Protein AF-L0KCR1-F1 (afdb_monomer_lite)

Sequence (97 aa):
MRINSQLQYNQFKIEQAQNKINKQNQDRLKEVCEDFESIFLGMMFKQMKDAGFKSKLLDTGIKGKIFKDMYYDKLAKEAAQKSNLGIAEAAYRQLNK

Secondary structure (DSSP, 8-state):
-HHHHHHHHHHHHHHHHHHHHHHHHHHHHHHHHHHHHHHHHHHHHHHHHHT----TTT-STHHHHHHHHHHHHHHHHHHHHH---SHHHHHHHHH--

Radius of gyration: 24.94 Å; chains: 1; bounding box: 53×23×76 Å

InterPro domains:
  IPR019301 Flagellar protein FlgJ, N-terminal [PF10135] (46-94)

Foldseek 3Di:
DVVVVVVVVVVVVVVVVVVVVVVVVLVVLLVVLVVVVVVVLVVVLVVCLVVDDPDPVLPPPPVSVVVSVVVSVVVSVVCVVVDPVCRSVVSSVVVVD

Organism: Halobacteroides halobius (strain ATCC 35273 / DSM 5150 / MD-1) (NCBI:txid748449)

pLDDT: mean 80.61, std 11.05, range [56.66, 93.19]

Structure (mmCIF, N/CA/C/O backbone):
data_AF-L0KCR1-F1
#
_entry.id   AF-L0KCR1-F1
#
loop_
_atom_site.group_PDB
_atom_site.id
_atom_site.type_symbol
_atom_site.label_atom_id
_atom_site.label_alt_id
_atom_site.label_comp_id
_atom_site.label_asym_id
_atom_site.label_entity_id
_atom_site.label_seq_id
_atom_site.pdbx_PDB_ins_code
_atom_site.Cartn_x
_atom_site.Cartn_y
_atom_site.Cartn_z
_atom_site.occupancy
_atom_site.B_iso_or_equiv
_atom_site.auth_seq_id
_atom_site.auth_comp_id
_atom_site.auth_asym_id
_atom_site.auth_atom_id
_atom_site.pdbx_PDB_model_num
ATOM 1 N N . MET A 1 1 ? -29.782 -5.364 45.437 1.00 60.62 1 MET A N 1
ATOM 2 C CA . MET A 1 1 ? -29.949 -4.967 44.016 1.00 60.62 1 MET A CA 1
ATOM 3 C C . MET A 1 1 ? -28.804 -4.116 43.439 1.00 60.62 1 MET A C 1
ATOM 5 O O . MET A 1 1 ? -28.510 -4.293 42.269 1.00 60.62 1 MET A O 1
ATOM 9 N N . ARG A 1 2 ? -28.108 -3.254 44.209 1.00 61.03 2 ARG A N 1
ATOM 10 C CA . ARG A 1 2 ? -27.046 -2.341 43.698 1.00 61.03 2 ARG A CA 1
ATOM 11 C C . ARG A 1 2 ? -25.768 -2.998 43.139 1.00 61.03 2 ARG A C 1
ATOM 13 O O . ARG A 1 2 ? -25.073 -2.395 42.335 1.00 61.03 2 ARG A O 1
ATOM 20 N N . ILE A 1 3 ? -25.444 -4.222 43.554 1.00 66.69 3 ILE A N 1
ATOM 21 C CA . ILE A 1 3 ? -24.226 -4.917 43.094 1.00 66.69 3 ILE A CA 1
ATOM 22 C C . ILE A 1 3 ? -24.364 -5.344 41.621 1.00 66.69 3 ILE A C 1
ATOM 24 O O . ILE A 1 3 ? -23.405 -5.262 40.860 1.00 66.69 3 ILE A O 1
ATOM 28 N N . ASN A 1 4 ? -25.575 -5.710 41.187 1.00 74.50 4 ASN A N 1
ATOM 29 C CA . ASN A 1 4 ? -25.827 -6.201 39.830 1.00 74.50 4 ASN A CA 1
ATOM 30 C C . ASN A 1 4 ? -25.718 -5.082 38.772 1.00 74.50 4 ASN A C 1
ATOM 32 O O . ASN A 1 4 ? -25.208 -5.301 37.679 1.00 74.50 4 ASN A O 1
ATOM 36 N N . SER A 1 5 ? -26.093 -3.848 39.129 1.00 80.06 5 SER A N 1
ATOM 3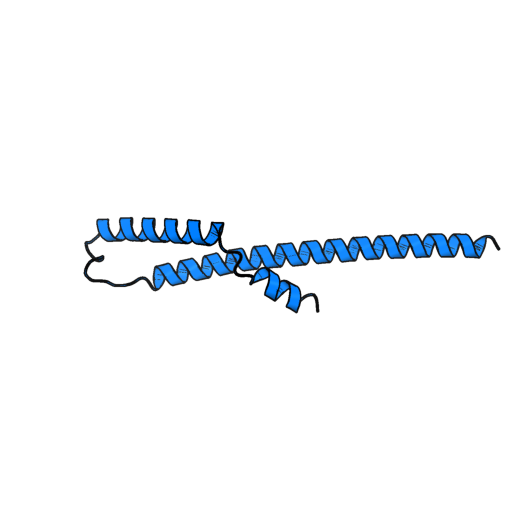7 C CA . SER A 1 5 ? -25.948 -2.677 38.252 1.00 80.06 5 SER A CA 1
ATOM 38 C C . SER A 1 5 ? -24.490 -2.241 38.075 1.00 80.06 5 SER A C 1
ATOM 40 O O . SER A 1 5 ? -24.094 -1.847 36.981 1.00 80.06 5 SER A O 1
ATOM 42 N N . GLN A 1 6 ? -23.668 -2.338 39.127 1.00 84.19 6 GLN A N 1
ATOM 43 C CA . GLN A 1 6 ? -22.235 -2.031 39.035 1.00 84.19 6 GLN A CA 1
ATOM 44 C C . GLN A 1 6 ? -21.496 -3.075 38.183 1.00 84.19 6 GLN A C 1
ATOM 46 O O . GLN A 1 6 ? -20.613 -2.730 37.399 1.00 84.19 6 GLN A O 1
ATOM 51 N N . LEU A 1 7 ? -21.883 -4.350 38.312 1.00 82.88 7 LEU A N 1
ATOM 52 C CA . LEU A 1 7 ? -21.362 -5.441 37.488 1.00 82.88 7 LEU A CA 1
ATOM 53 C C . LEU A 1 7 ? -21.730 -5.255 36.010 1.00 82.88 7 LEU A C 1
ATOM 55 O O . LEU A 1 7 ? -20.839 -5.328 35.167 1.00 82.88 7 LEU A O 1
ATOM 59 N N . GLN A 1 8 ? -22.987 -4.920 35.694 1.00 85.38 8 GLN A N 1
ATOM 60 C CA . GLN A 1 8 ? -23.398 -4.585 34.322 1.00 85.38 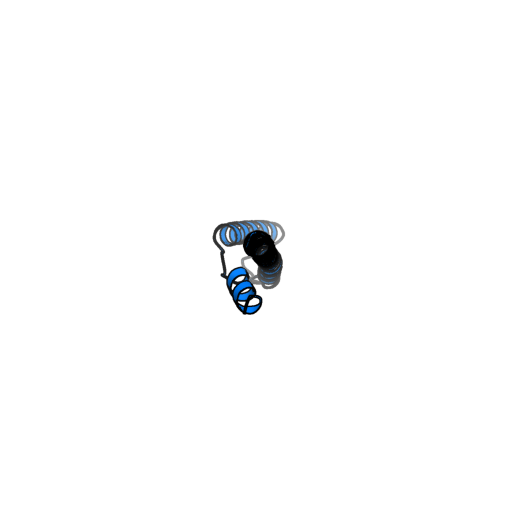8 GLN A CA 1
ATOM 61 C C . GLN A 1 8 ? -22.609 -3.404 33.746 1.00 85.38 8 GLN A C 1
ATOM 63 O O . GLN A 1 8 ? -22.153 -3.459 32.606 1.00 85.38 8 GLN A O 1
ATOM 68 N N . TYR A 1 9 ? -22.399 -2.351 34.536 1.00 89.62 9 TYR A N 1
ATOM 69 C CA . TYR A 1 9 ? -21.631 -1.186 34.103 1.00 89.62 9 TYR A CA 1
ATOM 70 C C . TYR A 1 9 ? -20.171 -1.526 33.774 1.00 89.62 9 TYR A C 1
ATOM 72 O O . TYR A 1 9 ? -19.622 -1.060 32.772 1.00 89.62 9 TYR A O 1
ATOM 80 N N . ASN A 1 10 ? -19.540 -2.360 34.600 1.00 92.56 10 ASN A N 1
ATOM 81 C CA . ASN A 1 10 ? -18.169 -2.793 34.367 1.00 92.56 10 ASN A CA 1
ATOM 82 C C . ASN A 1 10 ? -18.064 -3.713 33.142 1.00 92.56 10 ASN A C 1
ATOM 84 O O . ASN A 1 10 ? -17.128 -3.552 32.363 1.00 92.56 10 ASN A O 1
ATOM 88 N N . GLN A 1 11 ? -19.028 -4.614 32.924 1.00 91.56 11 GLN A N 1
ATOM 89 C CA . GLN A 1 11 ? -19.065 -5.450 31.717 1.00 91.56 11 GLN A CA 1
ATOM 90 C C . GLN A 1 11 ? -19.216 -4.613 30.445 1.00 91.56 11 GLN A C 1
ATOM 92 O O . GLN A 1 11 ? -18.443 -4.795 29.509 1.00 91.56 11 GLN A O 1
ATOM 97 N N . PHE A 1 12 ? -20.110 -3.621 30.453 1.00 91.88 12 PHE A N 1
ATOM 98 C CA . PHE A 1 12 ? -20.264 -2.691 29.334 1.00 91.88 12 PHE A CA 1
ATOM 99 C C . PHE A 1 12 ? -18.962 -1.932 29.031 1.00 91.88 12 PHE A C 1
ATOM 101 O O . PHE A 1 12 ? -18.553 -1.807 27.879 1.00 91.88 12 PHE A O 1
ATOM 108 N N . LYS A 1 13 ? -18.249 -1.453 30.059 1.00 93.19 13 LYS A N 1
ATOM 109 C CA . LYS A 1 13 ? -16.946 -0.795 29.867 1.00 93.19 13 LYS A CA 1
ATOM 110 C C . LYS A 1 13 ? -15.881 -1.726 29.284 1.00 93.19 13 LYS A C 1
ATOM 112 O O . LYS A 1 13 ? -15.086 -1.274 28.461 1.00 93.19 13 LYS A O 1
ATOM 117 N N . ILE A 1 14 ? -15.854 -2.990 29.707 1.00 91.31 14 ILE A N 1
ATOM 118 C CA . ILE A 1 14 ? -14.921 -3.999 29.187 1.00 91.31 14 ILE A CA 1
ATOM 119 C C . ILE A 1 14 ? -15.217 -4.288 27.712 1.00 91.31 14 ILE A C 1
ATOM 121 O O . ILE A 1 14 ? -14.291 -4.292 26.907 1.00 91.31 14 ILE A O 1
ATOM 125 N N . GLU A 1 15 ? -16.487 -4.441 27.340 1.00 92.81 15 GLU A N 1
ATOM 126 C CA . GLU A 1 15 ? -16.906 -4.672 25.953 1.00 92.81 15 GLU A CA 1
ATOM 127 C C . GLU A 1 15 ? -16.527 -3.495 25.041 1.00 92.81 15 GLU A C 1
ATOM 129 O O . GLU A 1 15 ? -15.943 -3.681 23.975 1.00 92.81 15 GLU A O 1
ATOM 134 N N . GLN A 1 16 ? -16.736 -2.258 25.500 1.00 92.50 16 GLN A N 1
ATOM 135 C CA . GLN A 1 16 ? -16.326 -1.063 24.756 1.00 92.50 16 GLN A CA 1
ATOM 136 C C . GLN A 1 16 ? -14.802 -0.964 24.598 1.00 92.50 16 GLN A C 1
ATOM 138 O O . GLN A 1 16 ? -14.310 -0.562 23.540 1.00 92.50 16 GLN A O 1
ATOM 143 N N . ALA A 1 17 ? -14.041 -1.347 25.628 1.00 89.94 17 ALA A N 1
ATOM 144 C CA . ALA A 1 17 ? -12.586 -1.403 25.550 1.00 89.94 17 ALA A CA 1
ATOM 145 C C . ALA A 1 17 ? -12.116 -2.476 24.552 1.00 89.94 17 ALA A C 1
ATOM 147 O O . ALA A 1 17 ? -11.254 -2.191 23.722 1.00 89.94 17 ALA A O 1
ATOM 148 N N . GLN A 1 18 ? -12.719 -3.669 24.574 1.00 91.50 18 GLN A N 1
ATOM 149 C CA . GLN A 1 18 ? -12.433 -4.749 23.626 1.00 91.50 18 GLN A CA 1
ATOM 150 C C . GLN A 1 18 ? -12.7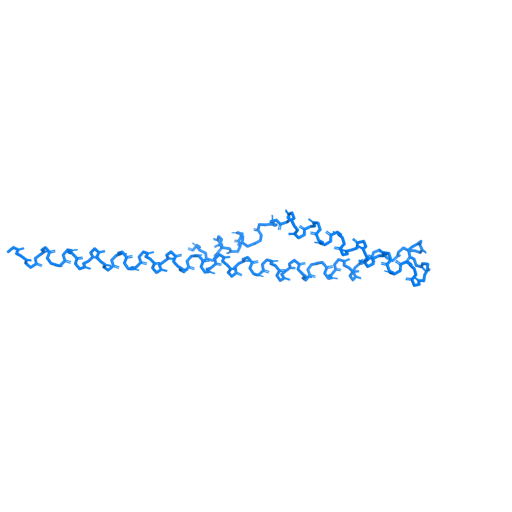72 -4.353 22.185 1.00 91.50 18 GLN A C 1
ATOM 152 O O . GLN A 1 18 ? -11.940 -4.522 21.297 1.00 91.50 18 GLN A O 1
ATOM 157 N N . ASN A 1 19 ? -13.933 -3.738 21.950 1.00 91.56 19 ASN A N 1
ATOM 158 C CA . ASN A 1 19 ? -14.332 -3.253 20.626 1.00 91.56 19 ASN A CA 1
ATOM 159 C C . ASN A 1 19 ? -13.359 -2.204 20.078 1.00 91.56 19 ASN A C 1
ATOM 161 O O . ASN A 1 19 ? -12.994 -2.241 18.902 1.00 91.56 19 ASN A O 1
ATOM 165 N N . LYS A 1 20 ? -12.884 -1.290 20.933 1.00 90.69 20 LYS A N 1
ATOM 166 C CA . LYS A 1 20 ? -11.878 -0.295 20.545 1.00 90.69 20 LYS A CA 1
ATOM 167 C C . LYS A 1 20 ? -10.547 -0.946 20.162 1.00 90.69 20 LYS A C 1
ATOM 169 O O . LYS A 1 20 ? -9.952 -0.546 19.165 1.00 90.69 20 LYS A O 1
ATOM 174 N N . ILE A 1 21 ? -10.100 -1.942 20.929 1.00 90.25 21 ILE A N 1
ATOM 175 C CA . ILE A 1 21 ? -8.871 -2.699 20.643 1.00 90.25 21 ILE A CA 1
ATOM 176 C C . ILE A 1 21 ? -9.010 -3.466 19.323 1.00 90.25 21 ILE A C 1
ATOM 178 O O . ILE A 1 21 ? -8.126 -3.386 18.476 1.00 90.25 21 ILE A O 1
ATOM 182 N N . ASN A 1 22 ? -10.138 -4.146 19.110 1.00 90.56 22 ASN A N 1
ATOM 183 C CA . ASN A 1 22 ? -10.402 -4.888 17.877 1.00 90.56 22 ASN A CA 1
ATOM 184 C C . ASN A 1 22 ? -10.396 -3.971 16.655 1.00 90.56 22 ASN A C 1
ATOM 186 O O . ASN A 1 22 ? -9.733 -4.276 15.666 1.00 90.56 22 ASN A O 1
ATOM 190 N N . LYS A 1 23 ? -11.052 -2.809 16.746 1.00 91.12 23 LYS A N 1
ATOM 191 C CA . LYS A 1 23 ? -11.034 -1.814 15.672 1.00 91.12 23 LYS A CA 1
ATOM 192 C C . LYS A 1 23 ? -9.617 -1.312 15.384 1.00 91.12 23 LYS A C 1
ATOM 194 O O . LYS A 1 23 ? -9.201 -1.293 14.234 1.00 91.12 23 LYS A O 1
ATOM 199 N N . GLN A 1 24 ? -8.852 -0.975 16.422 1.00 91.69 24 GLN A N 1
ATOM 200 C CA . GLN A 1 24 ? -7.466 -0.533 16.262 1.00 91.69 24 GLN A CA 1
ATOM 201 C C . GLN A 1 24 ? -6.587 -1.605 15.598 1.00 91.69 24 GLN A C 1
ATOM 203 O O . GLN A 1 24 ? -5.727 -1.279 14.783 1.00 91.69 24 GLN A O 1
ATOM 208 N N . ASN A 1 25 ? -6.799 -2.879 15.928 1.00 91.81 25 ASN A N 1
ATOM 209 C CA . ASN A 1 25 ? -6.085 -3.987 15.300 1.00 91.81 25 ASN A CA 1
ATOM 210 C C . ASN A 1 25 ? -6.474 -4.153 13.827 1.00 91.81 25 ASN A C 1
ATOM 212 O O . ASN A 1 25 ? -5.600 -4.394 13.000 1.00 91.81 25 ASN A O 1
ATOM 216 N N . GLN A 1 26 ? -7.755 -3.985 13.487 1.00 92.50 26 GLN A N 1
ATOM 217 C CA . GLN A 1 26 ? -8.222 -4.015 12.100 1.00 92.50 26 GLN A CA 1
A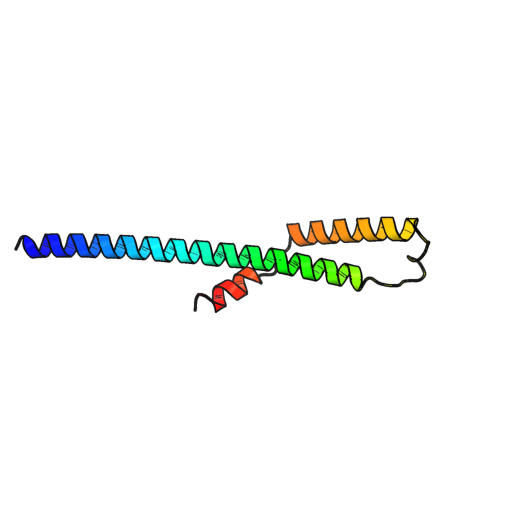TOM 218 C C . GLN A 1 26 ? -7.647 -2.864 11.271 1.00 92.50 26 GLN A C 1
ATOM 220 O O . GLN A 1 26 ? -7.192 -3.101 10.154 1.00 92.50 26 GLN A O 1
ATOM 225 N N . ASP A 1 27 ? -7.615 -1.650 11.823 1.00 92.31 27 ASP A N 1
ATOM 226 C CA . ASP A 1 27 ? -7.030 -0.482 11.156 1.00 92.31 27 ASP A CA 1
ATOM 227 C C . ASP A 1 27 ? -5.526 -0.699 10.900 1.00 92.31 27 ASP A C 1
ATOM 229 O O . ASP A 1 27 ? -5.046 -0.489 9.789 1.00 92.31 27 ASP A O 1
ATOM 233 N N . ARG A 1 28 ? -4.797 -1.229 11.893 1.00 93.06 28 ARG A N 1
ATOM 234 C CA . ARG A 1 28 ? -3.374 -1.590 11.749 1.00 93.06 28 ARG A CA 1
ATOM 235 C C . ARG A 1 28 ? -3.135 -2.700 10.733 1.00 93.06 28 ARG A C 1
ATOM 237 O O . ARG A 1 28 ? -2.178 -2.634 9.972 1.00 93.06 28 ARG A O 1
ATOM 244 N N . LEU A 1 29 ? -3.979 -3.732 10.718 1.00 92.19 29 LEU A N 1
ATOM 245 C CA . LEU A 1 29 ? -3.869 -4.818 9.743 1.00 92.19 29 LEU A CA 1
ATOM 246 C C . LEU A 1 29 ? -4.047 -4.285 8.318 1.00 92.19 29 LEU A C 1
ATOM 248 O O . LEU A 1 29 ? -3.326 -4.703 7.415 1.00 92.19 29 LEU A O 1
ATOM 252 N N . LYS A 1 30 ? -4.983 -3.350 8.127 1.00 91.38 30 LYS A N 1
ATOM 253 C CA . LYS A 1 30 ? -5.201 -2.693 6.841 1.00 91.38 30 LYS A CA 1
ATOM 254 C C . LYS A 1 30 ? -3.978 -1.881 6.407 1.00 91.38 30 LYS A C 1
ATOM 256 O O . LYS A 1 30 ? -3.517 -2.076 5.289 1.00 91.38 30 LYS A O 1
ATOM 261 N N . GLU A 1 31 ? -3.426 -1.058 7.295 1.00 91.06 31 GLU A N 1
ATOM 262 C CA . GLU A 1 31 ? -2.213 -0.264 7.034 1.00 91.06 31 GLU A CA 1
ATOM 263 C C . GLU A 1 31 ? -1.030 -1.157 6.617 1.00 91.06 31 GLU A C 1
ATOM 265 O O . GLU A 1 31 ? -0.412 -0.937 5.580 1.00 91.06 31 GLU A O 1
ATOM 270 N N . VAL A 1 32 ? -0.794 -2.257 7.340 1.00 92.94 32 VAL A N 1
ATOM 271 C CA . VAL A 1 32 ? 0.259 -3.230 6.996 1.00 92.94 32 VAL A CA 1
ATOM 272 C C . VAL A 1 32 ? 0.033 -3.867 5.618 1.00 92.94 32 VAL A C 1
ATOM 274 O O . VAL A 1 32 ? 0.991 -4.125 4.887 1.00 92.94 32 VAL A O 1
ATOM 277 N N . CYS A 1 33 ? -1.219 -4.136 5.241 1.00 91.88 33 CYS A N 1
ATOM 278 C CA . CYS A 1 33 ? -1.537 -4.675 3.919 1.00 91.88 33 CYS A CA 1
ATOM 279 C C . CYS A 1 33 ? -1.279 -3.647 2.802 1.00 91.88 33 CYS A C 1
ATOM 281 O O . CYS A 1 33 ? -0.788 -4.025 1.737 1.00 91.88 33 CYS A O 1
ATOM 283 N N . GLU A 1 34 ? -1.580 -2.367 3.036 1.00 88.00 34 GLU A N 1
ATOM 284 C CA . GLU A 1 34 ? -1.308 -1.264 2.099 1.00 88.00 34 GLU A CA 1
ATOM 285 C C . GLU A 1 34 ? 0.205 -1.035 1.916 1.00 88.00 34 GLU A C 1
ATOM 287 O O . GLU A 1 34 ? 0.691 -0.889 0.787 1.00 88.00 34 GLU A O 1
ATOM 292 N N . ASP A 1 35 ? 0.975 -1.106 3.004 1.00 87.44 35 ASP A N 1
ATOM 293 C CA . ASP A 1 35 ? 2.440 -1.059 2.968 1.00 87.44 35 ASP A CA 1
ATOM 294 C C . ASP A 1 35 ? 3.024 -2.234 2.172 1.00 87.44 35 ASP A C 1
ATOM 296 O O . ASP A 1 35 ? 3.924 -2.064 1.341 1.00 87.44 35 ASP A O 1
ATOM 300 N N . PHE A 1 36 ? 2.484 -3.438 2.378 1.00 89.81 36 PHE A N 1
ATOM 301 C CA . PHE A 1 36 ? 2.880 -4.620 1.621 1.00 89.81 36 PHE A CA 1
ATOM 302 C C . PHE A 1 36 ? 2.612 -4.459 0.119 1.00 89.81 36 PHE A C 1
ATOM 304 O O . PHE A 1 36 ? 3.502 -4.740 -0.689 1.00 89.81 36 PHE A O 1
ATOM 311 N N . GLU A 1 37 ? 1.422 -3.987 -0.268 1.00 86.44 37 GLU A N 1
ATOM 312 C CA . GLU A 1 37 ? 1.093 -3.731 -1.676 1.00 86.44 37 GLU A CA 1
ATOM 313 C C . GLU A 1 37 ? 2.067 -2.720 -2.292 1.00 86.44 37 GLU A C 1
ATOM 315 O O . GLU A 1 37 ? 2.550 -2.935 -3.404 1.00 86.44 37 GLU A O 1
ATOM 320 N N . SER A 1 38 ? 2.442 -1.678 -1.549 1.00 84.56 38 SER A N 1
ATOM 321 C CA . SER A 1 38 ? 3.412 -0.673 -1.998 1.00 84.56 38 SER A CA 1
ATOM 322 C C . SER A 1 38 ? 4.799 -1.273 -2.268 1.00 84.56 38 SER A C 1
ATOM 324 O O . SER A 1 38 ? 5.404 -1.012 -3.314 1.00 84.56 38 SER A O 1
ATOM 326 N N . ILE A 1 39 ? 5.301 -2.123 -1.364 1.00 86.06 39 ILE A N 1
ATOM 327 C CA . ILE A 1 39 ? 6.577 -2.834 -1.550 1.00 86.06 39 ILE A CA 1
ATOM 328 C C . ILE A 1 39 ? 6.492 -3.773 -2.758 1.00 86.06 39 ILE A C 1
ATOM 330 O O . ILE A 1 39 ? 7.393 -3.788 -3.603 1.00 86.06 39 ILE A O 1
ATOM 334 N N . PHE A 1 40 ? 5.407 -4.542 -2.861 1.00 88.44 40 PHE A N 1
ATOM 335 C CA . PHE A 1 40 ? 5.198 -5.500 -3.940 1.00 88.44 40 PHE A CA 1
ATOM 336 C C . PHE A 1 40 ? 5.114 -4.817 -5.311 1.00 88.44 40 PHE A C 1
ATOM 338 O O . PHE A 1 40 ? 5.753 -5.263 -6.265 1.00 88.44 40 PHE A O 1
ATOM 345 N N . LEU A 1 41 ? 4.403 -3.692 -5.407 1.00 84.69 41 LEU A N 1
ATOM 346 C CA . LEU A 1 41 ? 4.367 -2.848 -6.600 1.00 84.69 41 LEU A CA 1
ATOM 347 C C . LEU A 1 41 ? 5.766 -2.370 -6.990 1.00 84.69 41 LEU A C 1
ATOM 349 O O . LEU A 1 41 ? 6.153 -2.478 -8.154 1.00 84.69 41 LEU A O 1
ATOM 353 N N . GLY A 1 42 ? 6.560 -1.906 -6.021 1.00 82.00 42 GLY A N 1
ATOM 354 C CA . GLY A 1 42 ? 7.955 -1.527 -6.250 1.00 82.00 42 GLY A CA 1
ATOM 355 C C . GLY A 1 42 ? 8.789 -2.676 -6.827 1.00 82.00 42 GLY A C 1
ATOM 356 O O . GLY A 1 42 ? 9.554 -2.480 -7.776 1.00 82.00 42 GLY A O 1
ATOM 357 N N . MET A 1 43 ? 8.600 -3.895 -6.311 1.00 85.56 43 MET A N 1
ATOM 358 C CA . MET A 1 43 ? 9.236 -5.097 -6.854 1.00 85.56 43 MET A CA 1
ATOM 359 C C . MET A 1 43 ? 8.764 -5.399 -8.280 1.00 85.56 43 MET A C 1
ATOM 361 O O . MET A 1 43 ? 9.602 -5.648 -9.147 1.00 85.56 43 MET A O 1
ATOM 365 N N . MET A 1 44 ? 7.459 -5.324 -8.558 1.00 85.31 44 MET A N 1
ATOM 366 C CA . MET A 1 44 ? 6.916 -5.532 -9.904 1.00 85.31 44 MET A CA 1
ATOM 367 C C . MET A 1 44 ? 7.468 -4.526 -10.914 1.00 85.31 44 MET A C 1
ATOM 369 O O . MET A 1 44 ? 7.940 -4.941 -11.971 1.00 85.31 44 MET A O 1
ATOM 373 N N . PHE A 1 45 ? 7.477 -3.225 -10.603 1.00 80.31 45 PHE A N 1
ATOM 374 C CA . PHE A 1 45 ? 8.022 -2.212 -11.513 1.00 80.31 45 PHE A CA 1
ATOM 375 C C . PHE A 1 45 ? 9.505 -2.430 -11.793 1.00 80.31 45 PHE A C 1
ATOM 377 O O . PHE A 1 45 ? 9.940 -2.289 -12.938 1.00 80.31 45 PHE A O 1
ATOM 384 N N . LYS A 1 46 ? 10.279 -2.826 -10.776 1.00 81.19 46 LYS A N 1
ATOM 385 C CA . LYS A 1 46 ? 11.690 -3.174 -10.952 1.00 81.19 46 LYS A CA 1
ATOM 386 C C . LYS A 1 46 ? 11.855 -4.350 -11.917 1.00 81.19 46 LYS A C 1
ATOM 388 O O . LYS A 1 46 ? 12.634 -4.249 -12.858 1.00 81.19 46 LYS A O 1
ATOM 393 N N . GLN A 1 47 ? 11.062 -5.408 -11.753 1.00 83.25 47 GLN A N 1
ATOM 394 C CA . GLN A 1 47 ? 11.084 -6.553 -12.667 1.00 83.25 47 GLN A CA 1
ATOM 395 C C . GLN A 1 47 ? 10.614 -6.184 -14.081 1.00 83.25 47 GLN A C 1
ATOM 397 O O . GLN A 1 47 ? 11.211 -6.633 -15.050 1.00 83.25 47 GLN A O 1
ATOM 402 N N . MET A 1 48 ? 9.598 -5.329 -14.236 1.00 77.88 48 MET A N 1
ATOM 403 C CA . MET A 1 48 ? 9.149 -4.846 -15.551 1.00 77.88 48 MET A CA 1
ATOM 404 C C . MET A 1 48 ? 10.220 -4.014 -16.266 1.00 77.88 48 MET A C 1
ATOM 406 O O . MET A 1 48 ? 10.366 -4.115 -17.486 1.00 77.88 48 MET A O 1
ATOM 410 N N . LYS A 1 49 ? 10.971 -3.204 -15.513 1.00 73.75 49 LYS A N 1
ATOM 411 C CA . LYS A 1 49 ? 12.124 -2.456 -16.019 1.00 73.75 49 LYS A CA 1
ATOM 412 C C . LYS A 1 49 ? 13.240 -3.403 -16.464 1.00 73.75 49 LYS A C 1
ATOM 414 O O . LYS A 1 49 ? 13.754 -3.253 -17.573 1.00 73.75 49 LYS A O 1
ATOM 419 N N . ASP A 1 50 ? 13.578 -4.387 -15.634 1.00 75.06 50 ASP A N 1
ATOM 420 C CA . ASP A 1 50 ? 14.638 -5.364 -15.910 1.00 75.06 50 ASP A CA 1
ATOM 421 C C . ASP A 1 50 ? 14.271 -6.301 -17.079 1.00 75.06 50 ASP A C 1
ATOM 423 O O . ASP A 1 50 ? 15.121 -6.625 -17.911 1.00 75.06 50 ASP A O 1
ATOM 427 N N . ALA A 1 51 ? 12.992 -6.668 -17.203 1.00 73.94 51 ALA A N 1
ATOM 428 C CA . ALA A 1 51 ? 12.433 -7.458 -18.303 1.00 73.94 51 ALA A CA 1
ATOM 429 C C . ALA A 1 51 ? 12.216 -6.651 -19.598 1.00 73.94 51 ALA A C 1
ATOM 431 O O . ALA A 1 51 ? 11.724 -7.196 -20.589 1.00 73.94 51 ALA A O 1
ATOM 432 N N . GLY A 1 52 ? 12.549 -5.355 -19.601 1.00 66.38 52 GLY A N 1
ATOM 433 C CA . GLY A 1 52 ? 12.248 -4.436 -20.688 1.00 66.38 52 GLY A CA 1
ATOM 434 C C . GLY A 1 52 ? 12.671 -4.938 -22.072 1.00 66.38 52 GLY A C 1
ATOM 435 O O . GLY A 1 52 ? 13.713 -5.571 -22.251 1.00 66.38 52 GLY A O 1
ATOM 436 N N . PHE A 1 53 ? 11.858 -4.605 -23.080 1.00 56.66 53 PHE A N 1
ATOM 437 C CA . PHE A 1 53 ? 12.063 -4.996 -24.476 1.00 56.66 53 PHE A CA 1
ATOM 438 C C . PHE A 1 53 ? 13.483 -4.617 -24.944 1.00 56.66 53 PHE A C 1
ATOM 440 O O . PHE A 1 53 ? 13.820 -3.433 -25.106 1.00 56.66 53 PHE A O 1
ATOM 447 N N . LYS A 1 54 ? 14.331 -5.624 -25.195 1.00 56.88 54 LYS A N 1
ATOM 448 C CA . LYS A 1 54 ? 15.604 -5.467 -25.916 1.00 56.88 54 LYS A CA 1
ATOM 449 C C . LYS A 1 54 ? 15.308 -5.319 -27.409 1.00 56.88 54 LYS A C 1
ATOM 451 O O . LYS A 1 54 ? 15.514 -6.225 -28.206 1.00 56.88 54 LYS A O 1
ATOM 456 N N . SER A 1 55 ? 14.739 -4.178 -27.776 1.00 56.69 55 SER A N 1
ATOM 457 C CA . SER A 1 55 ? 14.519 -3.797 -29.169 1.00 56.69 55 SER A CA 1
ATOM 458 C C . SER A 1 55 ? 15.776 -3.107 -29.704 1.00 56.69 55 SER A C 1
ATOM 460 O O . SER A 1 55 ? 16.228 -2.125 -29.116 1.00 56.69 55 SER A O 1
ATOM 462 N N . LYS A 1 56 ? 16.298 -3.579 -30.847 1.00 57.81 56 LYS A N 1
ATOM 463 C CA . LYS A 1 56 ? 17.414 -2.955 -31.593 1.00 57.81 56 LYS A CA 1
ATOM 464 C C . LYS A 1 56 ? 17.187 -1.461 -31.880 1.00 57.81 56 LYS A C 1
ATOM 466 O O . LYS A 1 56 ? 18.148 -0.721 -32.037 1.00 57.81 56 LYS A O 1
ATOM 471 N N . LEU A 1 57 ? 15.926 -1.016 -31.932 1.00 59.53 57 LEU A N 1
ATOM 472 C CA . LEU A 1 57 ? 15.538 0.378 -32.177 1.00 59.53 57 LEU A CA 1
ATOM 473 C C . LEU A 1 57 ? 15.702 1.271 -30.932 1.00 59.53 57 LEU A C 1
ATOM 475 O O . LEU A 1 57 ? 15.949 2.466 -31.059 1.00 59.53 57 LEU A O 1
ATOM 479 N N . LEU A 1 58 ? 15.587 0.697 -29.729 1.00 59.56 58 LEU A N 1
ATOM 480 C CA . LEU A 1 58 ? 15.812 1.389 -28.451 1.00 59.56 58 LEU A CA 1
ATOM 481 C C . LEU A 1 58 ? 17.251 1.229 -27.936 1.00 59.56 58 LEU A C 1
ATOM 483 O O . LEU A 1 58 ? 17.594 1.779 -26.891 1.00 59.56 58 LEU A O 1
ATOM 487 N N . ASP A 1 59 ? 18.080 0.483 -28.664 1.00 59.28 59 ASP A N 1
ATOM 488 C CA . ASP A 1 59 ? 19.483 0.198 -28.353 1.00 59.28 59 ASP A CA 1
ATOM 489 C C . ASP A 1 59 ? 20.438 1.253 -28.952 1.00 59.28 59 ASP A C 1
ATOM 491 O O . ASP A 1 59 ? 21.598 0.988 -29.252 1.00 59.28 59 ASP A O 1
ATOM 495 N N . THR A 1 60 ? 19.956 2.487 -29.143 1.00 61.69 60 THR A N 1
ATOM 496 C CA . THR A 1 60 ? 20.690 3.610 -29.762 1.00 61.69 60 THR A CA 1
ATOM 497 C C . THR A 1 60 ? 21.749 4.242 -28.840 1.00 61.69 60 THR A C 1
ATOM 499 O O . THR A 1 60 ? 22.064 5.429 -28.940 1.00 61.69 60 THR A O 1
ATOM 502 N N . GLY A 1 61 ? 22.323 3.460 -27.922 1.00 68.19 61 GLY A N 1
ATOM 503 C CA . GLY A 1 61 ? 23.310 3.912 -26.942 1.00 68.19 61 GLY A CA 1
ATOM 504 C C . GLY A 1 61 ? 22.707 4.706 -25.774 1.00 68.19 61 GLY A C 1
ATOM 505 O O . GLY A 1 61 ? 21.555 4.514 -25.383 1.00 68.19 61 GLY A O 1
ATOM 506 N N . ILE A 1 62 ? 23.499 5.615 -25.189 1.00 69.62 62 ILE A N 1
ATOM 507 C CA . ILE A 1 62 ? 23.179 6.340 -23.938 1.00 69.62 62 ILE A CA 1
ATOM 508 C C . ILE A 1 62 ? 21.829 7.080 -24.013 1.00 69.62 62 ILE A C 1
ATOM 510 O O . ILE A 1 62 ? 21.079 7.097 -23.038 1.00 69.62 62 ILE A O 1
ATOM 514 N N . LYS A 1 63 ? 21.478 7.638 -25.180 1.00 69.69 63 LYS A N 1
ATOM 515 C CA . LYS A 1 63 ? 20.224 8.386 -25.385 1.00 69.69 63 LYS A CA 1
ATOM 516 C C . LYS A 1 63 ? 18.981 7.495 -25.272 1.00 69.69 63 LYS A C 1
ATOM 518 O O . LYS A 1 63 ? 18.014 7.886 -24.623 1.00 69.69 63 LYS A O 1
ATOM 523 N N . GLY A 1 64 ? 19.025 6.290 -25.846 1.00 72.62 64 GLY A N 1
ATOM 524 C CA . GLY A 1 64 ? 17.939 5.310 -25.745 1.00 72.62 64 GLY A CA 1
ATOM 525 C C . GLY A 1 64 ? 17.738 4.817 -24.311 1.00 72.62 64 GLY A C 1
ATOM 526 O O . GLY A 1 64 ? 16.602 4.654 -23.867 1.00 72.62 64 GLY A O 1
ATOM 527 N N . LYS A 1 65 ? 18.833 4.667 -23.553 1.00 73.75 65 LYS A N 1
ATOM 528 C CA . LYS A 1 65 ? 18.786 4.279 -22.137 1.00 73.75 65 LYS A CA 1
ATOM 529 C C . LYS A 1 65 ? 18.098 5.341 -21.271 1.00 73.75 65 LYS A C 1
ATOM 531 O O . LYS A 1 65 ? 17.173 5.007 -20.542 1.00 73.75 65 LYS A O 1
ATOM 536 N N . ILE A 1 66 ? 18.478 6.612 -21.429 1.00 78.62 66 ILE A N 1
ATOM 537 C CA . ILE A 1 66 ? 17.882 7.735 -20.681 1.00 78.62 66 ILE A CA 1
ATOM 538 C C . ILE A 1 66 ? 16.385 7.877 -20.991 1.00 78.62 66 ILE A C 1
ATOM 540 O O . ILE A 1 66 ? 15.581 8.037 -20.076 1.00 78.62 66 ILE A O 1
ATOM 544 N N . PHE A 1 67 ? 15.988 7.789 -22.266 1.00 79.12 67 PHE A N 1
ATOM 545 C CA . PHE A 1 67 ? 14.573 7.859 -22.644 1.00 79.12 67 PHE A CA 1
ATOM 546 C C . PHE A 1 67 ? 13.764 6.696 -22.056 1.00 79.12 67 PHE A C 1
ATOM 548 O O . PHE A 1 67 ? 12.658 6.897 -21.561 1.00 79.12 67 PHE A O 1
ATOM 555 N N . LYS A 1 68 ? 14.331 5.485 -22.070 1.00 74.88 68 LYS A N 1
ATOM 556 C CA . LYS A 1 68 ? 13.705 4.283 -21.513 1.00 74.88 68 LYS A CA 1
ATOM 557 C C . LYS A 1 68 ? 13.518 4.395 -20.000 1.00 74.88 68 LYS A C 1
ATOM 559 O O . LYS A 1 68 ? 12.429 4.109 -19.516 1.00 74.88 68 LYS A O 1
ATOM 564 N N . ASP A 1 69 ? 14.538 4.857 -19.280 1.00 78.06 69 ASP A N 1
ATOM 565 C CA . ASP A 1 69 ? 14.443 5.112 -17.840 1.00 78.06 69 ASP A CA 1
ATOM 566 C C . ASP A 1 69 ? 13.334 6.135 -17.539 1.00 78.06 69 ASP A C 1
ATOM 568 O O . ASP A 1 69 ? 12.447 5.856 -16.740 1.00 78.06 69 ASP A O 1
ATOM 572 N N . MET A 1 70 ? 13.292 7.254 -18.272 1.00 83.81 70 MET A N 1
ATOM 573 C CA . MET A 1 70 ? 12.258 8.283 -18.099 1.00 83.81 70 MET A CA 1
ATOM 574 C C . MET A 1 70 ? 10.842 7.777 -18.425 1.00 83.81 70 MET A C 1
ATOM 576 O O . MET A 1 70 ? 9.877 8.151 -17.757 1.00 83.81 70 MET A O 1
ATOM 580 N N . TYR A 1 71 ? 10.704 6.924 -19.445 1.00 82.06 71 TYR A N 1
ATOM 581 C CA . TYR A 1 71 ? 9.437 6.295 -19.816 1.00 82.06 71 TYR A CA 1
ATOM 582 C C . TYR A 1 71 ? 8.943 5.338 -18.728 1.00 82.06 71 TYR A C 1
ATOM 584 O O . TYR A 1 71 ? 7.789 5.437 -18.311 1.00 82.06 71 TYR A O 1
ATOM 592 N N . TYR A 1 72 ? 9.812 4.453 -18.230 1.00 76.88 72 TYR A N 1
ATOM 593 C CA . TYR A 1 72 ? 9.458 3.543 -17.142 1.00 76.88 72 TYR A CA 1
ATOM 594 C C . TYR A 1 72 ? 9.149 4.293 -15.848 1.00 76.88 72 TYR A C 1
ATOM 596 O O . TYR A 1 72 ? 8.192 3.929 -15.174 1.00 76.88 72 TYR A O 1
ATOM 604 N N . ASP A 1 73 ? 9.871 5.371 -15.537 1.00 79.12 73 ASP A N 1
ATOM 605 C CA . ASP A 1 73 ? 9.585 6.206 -14.367 1.00 79.12 73 ASP A CA 1
ATOM 606 C C . ASP A 1 73 ? 8.205 6.872 -14.473 1.00 79.12 73 ASP A C 1
ATOM 608 O O . ASP A 1 73 ? 7.455 6.925 -13.496 1.00 79.12 73 ASP A O 1
ATOM 612 N N . LYS A 1 74 ? 7.828 7.356 -15.664 1.00 80.75 74 LYS A N 1
ATOM 613 C CA . LYS A 1 74 ? 6.494 7.925 -15.906 1.00 80.75 74 LYS A CA 1
ATOM 614 C C . LYS A 1 74 ? 5.399 6.873 -15.818 1.00 80.75 74 LYS A C 1
ATOM 616 O O . LYS A 1 74 ? 4.410 7.108 -15.129 1.00 80.75 74 LYS A O 1
A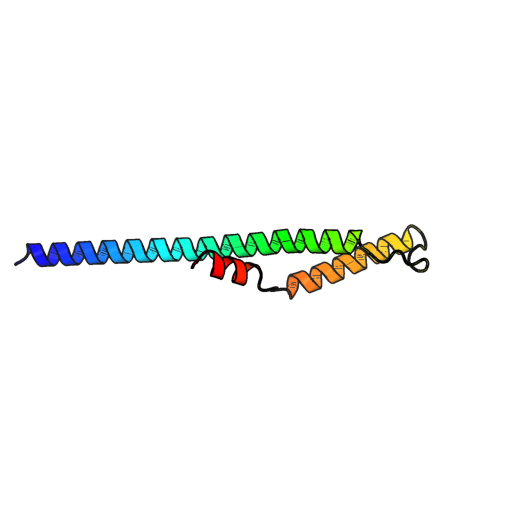TOM 621 N N . LEU A 1 75 ? 5.598 5.720 -16.452 1.00 78.38 75 LEU A N 1
ATOM 622 C CA . LEU A 1 75 ? 4.653 4.609 -16.412 1.00 78.38 75 LEU A CA 1
ATOM 623 C C . LEU A 1 75 ? 4.456 4.096 -14.980 1.00 78.38 75 LEU A C 1
ATOM 625 O O . LEU A 1 75 ? 3.323 3.913 -14.550 1.00 78.38 75 LEU A O 1
ATOM 629 N N . ALA A 1 76 ? 5.546 3.921 -14.228 1.00 73.31 76 ALA A N 1
ATOM 630 C CA . ALA A 1 76 ? 5.508 3.499 -12.833 1.00 73.31 76 ALA A CA 1
ATOM 631 C C . ALA A 1 76 ? 4.800 4.530 -11.952 1.00 73.31 76 ALA A C 1
ATOM 633 O O . ALA A 1 76 ? 3.990 4.159 -11.109 1.00 73.31 76 ALA A O 1
ATOM 634 N N . LYS A 1 77 ? 5.043 5.828 -12.174 1.00 73.50 77 LYS A N 1
ATOM 635 C CA . LYS A 1 77 ? 4.375 6.903 -11.432 1.00 73.50 77 LYS A CA 1
ATOM 636 C C . LYS A 1 77 ? 2.878 6.979 -11.733 1.00 73.50 77 LYS A C 1
ATOM 638 O O . LYS A 1 77 ? 2.090 7.125 -10.804 1.00 73.50 77 LYS A O 1
ATOM 643 N N . GLU A 1 78 ? 2.476 6.870 -12.999 1.00 76.06 78 GLU A N 1
ATOM 644 C CA . GLU A 1 78 ? 1.058 6.851 -13.383 1.00 76.06 78 GLU A CA 1
ATOM 645 C C . GLU A 1 78 ? 0.341 5.608 -12.867 1.00 76.06 78 GLU A C 1
ATOM 647 O O . GLU A 1 78 ? -0.788 5.704 -12.384 1.00 76.06 78 GLU A O 1
ATOM 652 N N . ALA A 1 79 ? 1.001 4.453 -12.946 1.00 70.94 79 ALA A N 1
ATOM 653 C CA . ALA A 1 79 ? 0.471 3.214 -12.422 1.00 70.94 79 ALA A CA 1
ATOM 654 C C . ALA A 1 79 ? 0.348 3.298 -10.897 1.00 70.94 79 ALA A C 1
ATOM 656 O O . ALA A 1 79 ? -0.759 3.144 -10.419 1.00 70.94 79 ALA A O 1
ATOM 657 N N . ALA A 1 80 ? 1.383 3.690 -10.148 1.00 67.06 80 ALA A N 1
ATOM 658 C CA . ALA A 1 80 ? 1.313 3.846 -8.689 1.00 67.06 80 ALA A CA 1
ATOM 659 C C . ALA A 1 80 ? 0.242 4.852 -8.220 1.00 67.06 80 ALA A C 1
ATOM 661 O O . ALA A 1 80 ? -0.384 4.648 -7.187 1.00 67.06 80 ALA A O 1
ATOM 662 N N . GLN A 1 81 ? -0.004 5.931 -8.975 1.00 66.38 81 GLN A N 1
ATOM 663 C CA . GLN A 1 81 ? -1.055 6.905 -8.649 1.00 66.38 81 GLN A CA 1
ATOM 664 C C . GLN A 1 81 ? -2.477 6.387 -8.898 1.00 66.38 81 GLN A C 1
ATOM 666 O O . GLN A 1 81 ? -3.421 6.892 -8.293 1.00 66.38 81 GLN A O 1
ATOM 671 N N . LYS A 1 82 ? -2.649 5.426 -9.811 1.00 66.25 82 LYS A N 1
ATOM 672 C CA . LYS A 1 82 ? -3.959 4.874 -10.192 1.00 66.25 82 LYS A CA 1
ATOM 673 C C . LYS A 1 82 ? -4.192 3.456 -9.678 1.00 66.25 82 LYS A C 1
ATOM 675 O O . LYS A 1 82 ? -5.328 2.989 -9.689 1.00 66.25 82 LYS A O 1
ATOM 680 N N . SER A 1 83 ? -3.142 2.752 -9.272 1.00 61.66 83 SER A N 1
ATOM 681 C CA . SER A 1 83 ? -3.193 1.340 -8.935 1.00 61.66 83 SER A CA 1
ATOM 682 C C . SER A 1 83 ? -3.551 1.177 -7.470 1.00 61.66 83 SER A C 1
ATOM 684 O O . SER A 1 83 ? -2.693 1.208 -6.595 1.00 61.66 83 SER A O 1
ATOM 686 N N . ASN A 1 84 ? -4.832 0.954 -7.224 1.00 69.75 84 ASN A N 1
ATOM 687 C CA . ASN A 1 84 ? -5.236 0.032 -6.181 1.00 69.75 84 ASN A CA 1
ATOM 688 C C . ASN A 1 84 ? -5.418 -1.316 -6.890 1.00 69.75 84 ASN A C 1
ATOM 690 O O . ASN A 1 84 ? -6.451 -1.542 -7.524 1.00 69.75 84 ASN A O 1
ATOM 694 N N . LEU A 1 85 ? -4.383 -2.163 -6.898 1.00 80.56 85 LEU A N 1
ATOM 695 C CA . LEU A 1 85 ? -4.467 -3.484 -7.536 1.00 80.56 85 LEU A CA 1
ATOM 696 C C . LEU A 1 85 ? -5.360 -4.435 -6.726 1.00 80.56 85 LEU A C 1
ATOM 698 O O . LEU A 1 85 ? -5.647 -5.545 -7.174 1.00 80.56 85 LEU A O 1
ATOM 702 N N . GLY A 1 86 ? -5.800 -4.006 -5.539 1.00 85.94 86 GLY A N 1
ATOM 703 C CA . GLY A 1 86 ? -6.632 -4.789 -4.640 1.00 85.94 86 GLY A CA 1
ATOM 704 C C . GLY A 1 86 ? -5.854 -5.897 -3.938 1.00 85.94 86 GLY A C 1
ATOM 705 O O . GLY A 1 86 ? -6.474 -6.814 -3.399 1.00 85.94 86 GLY A O 1
ATOM 706 N N . ILE A 1 87 ? -4.517 -5.832 -3.942 1.00 88.75 87 ILE A N 1
ATOM 707 C CA . ILE A 1 87 ? -3.655 -6.826 -3.295 1.00 88.75 87 ILE A CA 1
ATOM 708 C C . ILE A 1 87 ? -3.736 -6.662 -1.780 1.00 88.75 87 ILE A C 1
ATOM 710 O O . ILE A 1 87 ? -3.949 -7.655 -1.084 1.00 88.75 87 ILE A O 1
ATOM 714 N N . ALA A 1 88 ? -3.655 -5.428 -1.273 1.00 88.69 88 ALA A N 1
ATOM 715 C CA . ALA A 1 88 ? -3.838 -5.132 0.143 1.00 88.69 88 ALA A CA 1
ATOM 716 C C . ALA A 1 88 ? -5.209 -5.608 0.630 1.00 88.69 88 ALA A C 1
ATOM 718 O O . ALA A 1 88 ? -5.327 -6.266 1.656 1.00 88.69 88 ALA A O 1
ATOM 719 N N . GLU A 1 89 ? -6.248 -5.344 -0.156 1.00 90.62 89 GLU A N 1
ATOM 720 C CA . GLU A 1 89 ? -7.623 -5.725 0.152 1.00 90.62 89 GLU A CA 1
ATOM 721 C C . GLU A 1 89 ? -7.828 -7.257 0.099 1.00 90.62 89 GLU A C 1
ATOM 723 O O . GLU A 1 89 ? -8.518 -7.836 0.941 1.00 90.62 89 GLU A O 1
ATOM 728 N N . ALA A 1 90 ? -7.198 -7.957 -0.851 1.00 91.81 90 ALA A N 1
ATOM 729 C CA . ALA A 1 90 ? -7.201 -9.418 -0.889 1.00 91.81 90 ALA A CA 1
ATOM 730 C C . ALA A 1 90 ? -6.470 -10.030 0.317 1.00 91.81 90 ALA A C 1
ATOM 732 O O . ALA A 1 90 ? -7.005 -10.950 0.940 1.00 91.81 90 ALA A O 1
ATOM 733 N N . ALA A 1 91 ? -5.299 -9.492 0.673 1.00 89.81 91 ALA A N 1
ATOM 734 C CA . ALA A 1 91 ? -4.527 -9.912 1.838 1.00 89.81 91 ALA A CA 1
ATOM 735 C C . ALA A 1 91 ? -5.295 -9.654 3.142 1.00 89.81 91 ALA A C 1
ATOM 737 O O . ALA A 1 91 ? -5.441 -10.559 3.962 1.00 89.81 91 ALA A O 1
ATOM 738 N N . TYR A 1 92 ? -5.879 -8.463 3.289 1.00 92.94 92 TYR A N 1
ATOM 739 C CA . TYR A 1 92 ? -6.703 -8.088 4.433 1.00 92.94 92 TYR A CA 1
ATOM 740 C C . TYR A 1 92 ? -7.868 -9.061 4.626 1.00 92.94 92 TYR A C 1
ATOM 742 O O . TYR A 1 92 ? -8.044 -9.609 5.711 1.00 92.94 92 TYR A O 1
ATOM 750 N N . ARG A 1 93 ? -8.627 -9.364 3.562 1.00 92.88 93 ARG A N 1
ATOM 751 C CA . ARG A 1 93 ? -9.722 -10.347 3.625 1.00 92.88 93 ARG A CA 1
ATOM 752 C C . ARG A 1 93 ? -9.264 -11.748 4.008 1.00 92.88 93 ARG A C 1
ATOM 754 O O . ARG A 1 93 ? -10.063 -12.508 4.546 1.00 92.88 93 ARG A O 1
ATOM 761 N N . GLN A 1 94 ? -8.033 -12.123 3.680 1.00 91.56 94 GLN A N 1
ATOM 762 C CA . GLN A 1 94 ? -7.511 -13.449 3.991 1.00 91.56 94 GLN A CA 1
ATOM 763 C C . GLN A 1 94 ? -6.994 -13.550 5.427 1.00 91.56 94 GLN A C 1
ATOM 765 O O . GLN A 1 94 ? -7.088 -14.617 6.021 1.00 91.56 94 GLN A O 1
ATOM 770 N N . LEU A 1 95 ? -6.491 -12.446 5.980 1.00 88.56 95 LEU A N 1
ATOM 771 C CA . LEU A 1 95 ? -5.978 -12.360 7.349 1.00 88.56 95 LEU A CA 1
ATOM 772 C C . LEU A 1 95 ? -7.054 -11.997 8.383 1.00 88.56 95 LEU A C 1
ATOM 774 O O . LEU A 1 95 ? -6.870 -12.257 9.566 1.00 88.56 95 LEU A O 1
ATOM 778 N N . ASN A 1 96 ? -8.158 -11.388 7.947 1.00 84.75 96 ASN A N 1
ATOM 779 C CA . ASN A 1 96 ? -9.300 -11.010 8.787 1.00 84.75 96 ASN A CA 1
ATOM 780 C C . ASN A 1 96 ? -10.457 -12.034 8.722 1.00 84.75 96 ASN A C 1
ATOM 782 O O . ASN A 1 96 ? -11.565 -11.734 9.165 1.00 84.75 96 ASN A O 1
ATOM 786 N N . LYS A 1 97 ? -10.219 -13.209 8.122 1.00 66.12 97 LYS A N 1
ATOM 787 C CA . LYS A 1 97 ? -11.069 -14.403 8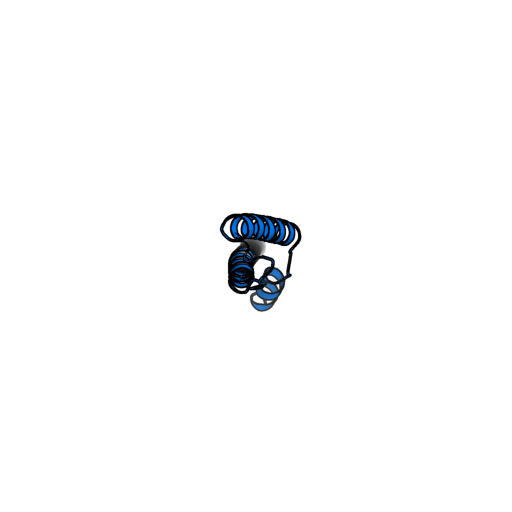.254 1.00 66.12 97 LYS A CA 1
ATOM 788 C C . LYS A 1 97 ? -10.668 -15.184 9.496 1.00 66.12 97 LYS A C 1
ATOM 790 O O . LYS A 1 97 ? -11.593 -15.712 10.147 1.00 66.12 97 LYS A O 1
#